Protein AF-A0A7Y5SPJ8-F1 (afdb_monomer_lite)

Structure (mmCIF, N/CA/C/O backbone):
data_AF-A0A7Y5SPJ8-F1
#
_entry.id   AF-A0A7Y5SPJ8-F1
#
loop_
_atom_site.group_PDB
_atom_site.id
_atom_site.type_symbol
_atom_site.label_atom_id
_atom_site.label_alt_id
_atom_site.label_comp_id
_atom_site.label_asym_id
_atom_site.label_entity_id
_atom_site.label_seq_id
_atom_site.pdbx_PDB_ins_code
_atom_site.Cartn_x
_atom_site.Cartn_y
_atom_site.Cartn_z
_atom_site.occupancy
_atom_site.B_iso_or_equiv
_atom_site.auth_seq_id
_atom_site.auth_comp_id
_atom_site.auth_asym_id
_atom_site.auth_atom_id
_atom_site.pdbx_PDB_model_num
ATOM 1 N N . MET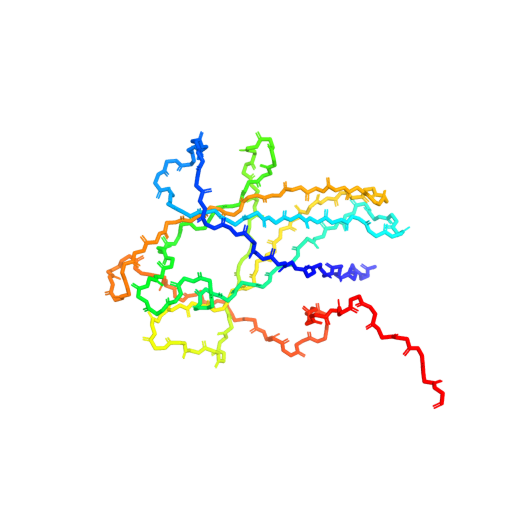 A 1 1 ? 21.057 -18.668 -8.457 1.00 32.62 1 MET A N 1
ATOM 2 C CA . MET A 1 1 ? 21.311 -17.217 -8.561 1.00 32.62 1 MET A CA 1
ATOM 3 C C . MET A 1 1 ? 20.341 -16.537 -7.624 1.00 32.62 1 MET A C 1
ATOM 5 O O . MET A 1 1 ? 19.146 -16.600 -7.867 1.00 32.62 1 MET A O 1
ATOM 9 N N . ASN A 1 2 ? 20.840 -16.009 -6.510 1.00 28.38 2 ASN A N 1
ATOM 10 C CA . ASN A 1 2 ? 20.003 -15.339 -5.521 1.00 28.38 2 ASN A CA 1
ATOM 11 C C . ASN A 1 2 ? 19.650 -13.956 -6.072 1.00 28.38 2 ASN A C 1
ATOM 13 O O . ASN A 1 2 ? 20.539 -13.125 -6.246 1.00 28.38 2 ASN A O 1
ATOM 17 N N . ALA A 1 3 ? 18.377 -13.742 -6.403 1.00 31.25 3 ALA A N 1
ATOM 18 C CA . ALA A 1 3 ? 17.857 -12.425 -6.733 1.00 31.25 3 ALA A CA 1
ATOM 19 C C . ALA A 1 3 ? 17.968 -11.554 -5.474 1.00 31.25 3 ALA A C 1
ATOM 21 O O . ALA A 1 3 ? 17.224 -11.735 -4.513 1.00 31.25 3 ALA A O 1
ATOM 22 N N . LEU A 1 4 ? 18.965 -10.670 -5.441 1.00 33.09 4 LEU A N 1
ATOM 23 C CA . LEU A 1 4 ? 19.094 -9.665 -4.392 1.00 33.09 4 LEU A CA 1
ATOM 24 C C . LEU A 1 4 ? 17.961 -8.645 -4.579 1.00 33.09 4 LEU A C 1
ATOM 26 O O . LEU A 1 4 ? 17.917 -8.019 -5.644 1.00 33.09 4 LEU A O 1
ATOM 30 N N . PRO A 1 5 ? 17.060 -8.459 -3.599 1.00 35.53 5 PRO A N 1
ATOM 31 C CA . PRO A 1 5 ? 16.004 -7.464 -3.715 1.00 35.53 5 PRO A CA 1
ATOM 32 C C . PRO A 1 5 ? 16.637 -6.066 -3.785 1.00 35.53 5 PRO A C 1
ATOM 34 O O . PRO A 1 5 ? 17.363 -5.669 -2.875 1.00 35.53 5 PRO A O 1
ATOM 37 N N . ILE A 1 6 ? 16.394 -5.326 -4.877 1.00 41.75 6 ILE A N 1
ATOM 38 C CA . ILE A 1 6 ? 16.522 -3.864 -4.834 1.00 41.75 6 ILE A CA 1
ATOM 39 C C . ILE A 1 6 ? 15.350 -3.376 -4.012 1.00 41.75 6 ILE A C 1
ATOM 41 O O . ILE A 1 6 ? 14.203 -3.755 -4.243 1.00 41.75 6 ILE A O 1
ATOM 45 N N . VAL A 1 7 ? 15.657 -2.532 -3.047 1.00 39.41 7 VAL A N 1
ATOM 46 C CA . VAL A 1 7 ? 14.674 -1.961 -2.154 1.00 39.41 7 VAL A CA 1
ATOM 47 C C . VAL A 1 7 ? 14.772 -0.469 -2.350 1.00 39.41 7 VAL A C 1
ATOM 49 O O . VAL A 1 7 ? 15.827 0.131 -2.158 1.00 39.41 7 VAL A O 1
ATOM 52 N N . ALA A 1 8 ? 13.679 0.102 -2.820 1.00 38.47 8 ALA A N 1
ATOM 53 C CA . ALA A 1 8 ? 13.618 1.496 -3.180 1.00 38.47 8 ALA A CA 1
ATOM 54 C C . ALA A 1 8 ? 12.732 2.212 -2.150 1.00 38.47 8 ALA A C 1
ATOM 56 O O . ALA A 1 8 ? 11.602 1.805 -1.880 1.00 38.47 8 ALA A O 1
ATOM 57 N N . CYS A 1 9 ? 13.303 3.218 -1.488 1.00 35.97 9 CYS A N 1
ATOM 58 C CA . CYS A 1 9 ? 12.643 4.017 -0.458 1.00 35.97 9 CYS A CA 1
ATOM 59 C C . CYS A 1 9 ? 11.845 5.152 -1.087 1.00 35.97 9 CYS A C 1
ATOM 61 O O . CYS A 1 9 ? 12.416 5.926 -1.850 1.00 35.97 9 CYS A O 1
ATOM 63 N N . PHE A 1 10 ? 10.578 5.329 -0.693 1.00 42.69 10 PHE A N 1
ATOM 64 C CA . PHE A 1 10 ? 9.746 6.404 -1.238 1.00 42.69 10 PHE A CA 1
ATOM 65 C C . PHE A 1 10 ? 9.037 7.235 -0.182 1.00 42.69 10 PHE A C 1
ATOM 67 O O . PHE A 1 10 ? 8.550 6.738 0.834 1.00 42.69 10 PHE A O 1
ATOM 74 N N . LEU A 1 11 ? 8.967 8.527 -0.490 1.00 36.31 11 LEU A N 1
ATOM 75 C CA . LEU A 1 11 ? 8.193 9.536 0.207 1.00 36.31 11 LEU A CA 1
ATOM 76 C C . LEU A 1 11 ? 6.792 9.580 -0.427 1.00 36.31 11 LEU A C 1
ATOM 78 O O . LEU A 1 11 ? 6.661 9.900 -1.606 1.00 36.31 11 LEU A O 1
ATOM 82 N N . ALA A 1 12 ? 5.742 9.273 0.336 1.00 40.31 12 ALA A N 1
ATOM 83 C CA . ALA A 1 12 ? 4.368 9.501 -0.104 1.00 40.31 12 ALA A CA 1
ATOM 84 C C . ALA A 1 12 ? 4.047 11.001 0.016 1.00 40.31 12 ALA A C 1
ATOM 86 O O . ALA A 1 12 ? 3.986 11.536 1.123 1.00 40.31 12 ALA A O 1
ATOM 87 N N . LEU A 1 13 ? 3.845 11.688 -1.110 1.00 43.47 13 LEU A N 1
ATOM 88 C CA . LEU A 1 13 ? 3.396 13.081 -1.145 1.00 43.47 13 LEU A CA 1
ATOM 89 C C . LEU A 1 13 ? 1.986 13.176 -1.741 1.00 43.47 13 LEU A C 1
ATOM 91 O O . LEU A 1 13 ? 1.761 12.807 -2.888 1.00 43.47 13 LEU A O 1
ATOM 95 N N . GLY A 1 14 ? 1.068 13.754 -0.960 1.00 40.06 14 GLY A N 1
ATOM 96 C CA . GLY A 1 14 ? -0.117 14.454 -1.465 1.00 40.06 14 GLY A CA 1
ATOM 97 C C . GLY A 1 14 ? -1.421 13.655 -1.557 1.00 40.06 14 GLY A C 1
ATOM 98 O O . GLY A 1 14 ? -1.705 13.005 -2.558 1.00 40.06 14 GLY A O 1
ATOM 99 N N . LEU A 1 15 ? -2.288 13.849 -0.559 1.00 55.69 15 LEU A N 1
ATOM 100 C CA . LEU A 1 15 ? -3.737 13.638 -0.637 1.00 55.69 15 LEU A CA 1
ATOM 101 C C . LEU A 1 15 ? -4.401 14.902 -1.214 1.00 55.69 15 LEU A C 1
ATOM 103 O O . LEU A 1 15 ? -4.746 15.748 -0.405 1.00 55.69 15 LEU A O 1
ATOM 107 N N . GLN A 1 16 ? -4.575 15.061 -2.541 1.00 44.09 16 GLN A N 1
ATOM 108 C CA . GLN A 1 16 ? -5.626 15.902 -3.185 1.00 44.09 16 GLN A CA 1
ATOM 109 C C . GLN A 1 16 ? -5.847 15.505 -4.671 1.00 44.09 16 GLN A C 1
ATOM 111 O O . GLN A 1 16 ? -4.889 15.255 -5.398 1.00 44.09 16 GLN A O 1
ATOM 116 N N . GLY A 1 17 ? -7.115 15.412 -5.113 1.00 44.31 17 GLY A N 1
ATOM 117 C CA . GLY A 1 17 ? -7.548 14.840 -6.411 1.00 44.31 17 GLY A CA 1
ATOM 118 C C . GLY A 1 17 ? -7.717 15.823 -7.592 1.00 44.31 17 GLY A C 1
ATOM 119 O O . GLY A 1 17 ? -7.836 17.028 -7.379 1.00 44.31 17 GLY A O 1
ATOM 120 N N . PRO A 1 18 ? -7.708 15.309 -8.847 1.00 44.75 18 PRO A N 1
ATOM 121 C CA . PRO A 1 18 ? -8.898 15.284 -9.736 1.00 44.75 18 PRO A CA 1
ATOM 122 C C . PRO A 1 18 ? -9.101 13.877 -10.408 1.00 44.75 18 PRO A C 1
ATOM 124 O O . PRO A 1 18 ? -8.437 12.936 -9.982 1.00 44.75 18 PRO A O 1
ATOM 127 N N . PRO A 1 19 ? -10.055 13.631 -11.349 1.00 46.16 19 PRO A N 1
ATOM 128 C CA . PRO A 1 19 ? -10.818 12.377 -11.449 1.00 46.16 19 PRO A CA 1
ATOM 129 C C . PRO A 1 19 ? -10.112 11.253 -12.224 1.00 46.16 19 PRO A C 1
ATOM 131 O O . PRO A 1 19 ? -10.259 11.114 -13.434 1.00 46.16 19 PRO A O 1
ATOM 134 N N . TRP 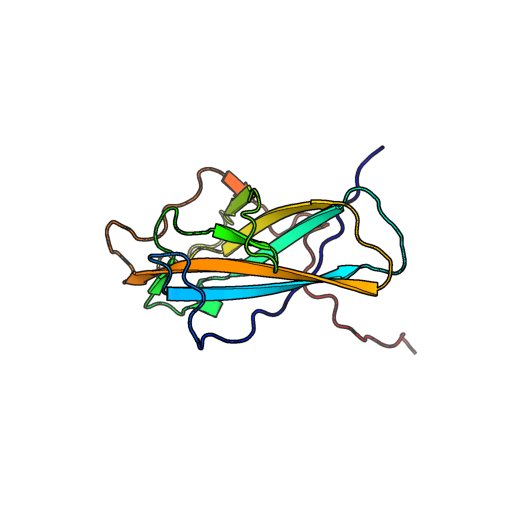A 1 20 ? -9.432 10.366 -11.517 1.00 52.84 20 TRP A N 1
ATOM 135 C CA . TRP A 1 20 ? -9.072 9.038 -12.012 1.00 52.84 20 TRP A CA 1
ATOM 136 C C . TRP A 1 20 ? -9.827 8.048 -11.116 1.00 52.84 20 TRP A C 1
ATOM 138 O O . TRP A 1 20 ? -9.608 7.961 -9.916 1.00 52.84 20 TRP A O 1
ATOM 148 N N . ARG A 1 21 ? -10.873 7.407 -11.644 1.00 51.16 21 ARG A N 1
ATOM 149 C CA . ARG A 1 21 ? -11.765 6.563 -10.836 1.00 51.16 21 ARG A CA 1
ATOM 150 C C . ARG A 1 21 ? -11.309 5.120 -10.932 1.00 51.16 21 ARG A C 1
ATOM 152 O O . ARG A 1 21 ? -11.715 4.423 -11.857 1.00 51.16 21 ARG A O 1
ATOM 159 N N . GLN A 1 22 ? -10.601 4.640 -9.916 1.00 60.31 22 GLN A N 1
ATOM 160 C CA . GLN A 1 22 ? -10.983 3.324 -9.433 1.00 60.31 22 GLN A CA 1
ATOM 161 C C . GLN A 1 22 ? -12.280 3.521 -8.629 1.00 60.31 22 GLN A C 1
ATOM 163 O O . GLN A 1 22 ? -12.271 4.267 -7.644 1.00 60.31 22 GLN A O 1
ATOM 168 N N . PRO A 1 23 ? -13.427 2.974 -9.071 1.00 57.12 23 PRO A N 1
ATOM 169 C CA . PRO A 1 23 ? -14.683 3.158 -8.357 1.00 57.12 23 PRO A CA 1
ATOM 170 C C . PRO A 1 23 ? -14.516 2.707 -6.900 1.00 57.12 23 PRO A C 1
ATOM 172 O O . PRO A 1 23 ? -13.948 1.647 -6.656 1.00 57.12 23 PRO A O 1
ATOM 175 N N . ALA A 1 24 ? -15.008 3.515 -5.958 1.00 70.19 24 ALA A N 1
ATOM 176 C CA . ALA A 1 24 ? -14.965 3.287 -4.508 1.00 70.19 24 ALA A CA 1
ATOM 177 C C . ALA A 1 24 ? -13.647 3.580 -3.756 1.00 70.19 24 ALA A C 1
ATOM 179 O O . ALA A 1 24 ? -13.629 3.368 -2.547 1.00 70.19 24 ALA A O 1
ATOM 180 N N . CYS A 1 25 ? -12.594 4.112 -4.390 1.00 81.44 25 CYS A N 1
ATOM 181 C CA . CYS A 1 25 ? -11.410 4.612 -3.666 1.00 81.44 25 CYS A CA 1
ATOM 182 C C . CYS A 1 25 ? -11.508 6.123 -3.394 1.00 81.44 25 CYS A C 1
ATOM 184 O O . CYS A 1 25 ? -12.004 6.875 -4.234 1.00 81.44 25 CYS A O 1
ATOM 186 N N . ASP A 1 26 ? -11.031 6.561 -2.230 1.00 86.81 26 ASP A N 1
ATOM 187 C CA . ASP A 1 26 ? -10.986 7.970 -1.805 1.00 86.81 26 ASP A CA 1
ATOM 188 C C . ASP A 1 26 ? -9.549 8.482 -1.600 1.00 86.81 26 ASP A C 1
ATOM 190 O O . ASP A 1 26 ? -9.338 9.690 -1.489 1.00 86.81 26 ASP A O 1
ATOM 194 N N . CYS A 1 27 ? -8.561 7.582 -1.619 1.00 87.69 27 CYS A N 1
ATOM 195 C CA . CYS A 1 27 ? -7.149 7.886 -1.437 1.00 87.69 27 CYS A CA 1
ATOM 196 C C . CYS A 1 27 ? -6.290 7.321 -2.576 1.00 87.69 27 CYS A C 1
ATOM 198 O O . CYS A 1 27 ? -6.578 6.262 -3.144 1.00 87.69 27 CYS A O 1
ATOM 200 N N . ARG A 1 28 ? -5.188 8.026 -2.868 1.00 88.44 28 ARG A N 1
ATOM 201 C CA . ARG A 1 28 ? -4.099 7.568 -3.737 1.00 88.44 28 ARG A CA 1
ATOM 202 C C . ARG A 1 28 ? -2.759 7.944 -3.149 1.00 88.44 28 ARG A C 1
ATOM 204 O O . ARG A 1 28 ? -2.564 9.085 -2.744 1.00 88.44 28 ARG A O 1
ATOM 211 N N . VAL A 1 29 ? -1.828 7.007 -3.220 1.00 87.25 29 VAL A N 1
ATOM 212 C CA . VAL A 1 29 ? -0.402 7.249 -3.026 1.00 87.25 29 VAL A CA 1
ATOM 213 C C . VAL A 1 29 ? 0.304 6.980 -4.348 1.00 87.25 29 VAL A C 1
ATOM 215 O O . VAL A 1 29 ? 0.135 5.921 -4.948 1.00 87.25 29 VAL A O 1
ATOM 218 N N . GLU A 1 30 ? 1.065 7.958 -4.827 1.00 87.44 30 GLU A N 1
ATOM 219 C CA . GLU A 1 30 ? 1.965 7.765 -5.960 1.00 87.44 30 GLU A CA 1
ATOM 220 C C . GLU A 1 30 ? 3.272 7.138 -5.477 1.00 87.44 30 GLU A C 1
ATOM 222 O O . GLU A 1 30 ? 3.833 7.555 -4.464 1.00 87.44 30 GLU A O 1
ATOM 227 N N . ILE A 1 31 ? 3.738 6.125 -6.200 1.00 86.56 31 ILE A N 1
ATOM 228 C CA . ILE A 1 31 ? 4.994 5.436 -5.936 1.00 86.56 31 ILE A CA 1
ATOM 229 C C . ILE A 1 31 ? 5.835 5.535 -7.203 1.00 86.56 31 ILE A C 1
ATOM 231 O O . ILE A 1 31 ? 5.486 4.946 -8.225 1.00 86.56 31 ILE A O 1
ATOM 235 N N . ARG A 1 32 ? 6.943 6.270 -7.139 1.00 83.75 32 ARG A N 1
ATOM 236 C CA . ARG A 1 32 ? 7.872 6.443 -8.259 1.00 83.75 32 ARG A CA 1
ATOM 237 C C . ARG A 1 32 ? 9.142 5.665 -7.994 1.00 83.75 32 ARG A C 1
ATOM 239 O O . ARG A 1 32 ? 9.848 6.048 -7.084 1.00 83.75 32 ARG A O 1
ATOM 246 N N . VAL A 1 33 ? 9.447 4.646 -8.788 1.00 81.44 33 VAL A N 1
ATOM 247 C CA . VAL A 1 33 ? 10.720 3.916 -8.731 1.00 81.44 33 VAL A CA 1
ATOM 248 C C . VAL A 1 33 ? 11.642 4.429 -9.824 1.00 81.44 33 VAL A C 1
ATOM 250 O O . VAL A 1 33 ? 11.238 4.484 -10.983 1.00 81.44 33 VAL A O 1
ATOM 253 N N . GLU A 1 34 ? 12.875 4.749 -9.451 1.00 80.38 34 GLU A N 1
ATOM 254 C CA . GLU A 1 34 ? 13.951 5.083 -10.382 1.00 80.38 34 GLU A CA 1
ATOM 255 C C . GLU A 1 34 ? 14.911 3.891 -10.499 1.00 80.38 34 GLU A C 1
ATOM 257 O O . GLU A 1 34 ? 15.305 3.293 -9.492 1.00 80.38 34 GLU A O 1
ATOM 262 N N . GLY A 1 35 ? 15.254 3.514 -11.731 1.00 71.94 35 GLY A N 1
ATOM 263 C CA . GLY A 1 35 ? 16.268 2.500 -12.006 1.00 71.94 35 GLY A CA 1
ATOM 264 C C . GLY A 1 35 ? 17.667 2.986 -11.625 1.00 71.94 35 GLY A C 1
ATOM 265 O O . GLY A 1 35 ? 18.063 4.097 -11.976 1.00 71.94 35 GLY A O 1
ATOM 266 N N . ASP A 1 36 ? 18.439 2.143 -10.939 1.00 73.62 36 ASP A N 1
ATOM 267 C CA . ASP A 1 36 ? 19.811 2.470 -10.550 1.00 73.62 36 ASP A CA 1
ATOM 268 C C . ASP A 1 36 ? 20.809 2.341 -11.729 1.00 73.62 36 ASP A C 1
ATOM 270 O O . ASP A 1 36 ? 20.453 2.093 -12.886 1.00 73.62 36 ASP A O 1
ATOM 274 N N . LEU A 1 37 ? 22.102 2.546 -11.447 1.00 67.94 37 LEU A N 1
ATOM 275 C CA . LEU A 1 37 ? 23.184 2.414 -12.434 1.00 67.94 37 LEU A CA 1
ATOM 276 C C . LEU A 1 37 ? 23.303 0.996 -13.025 1.00 67.94 37 LEU A C 1
ATOM 278 O O . LEU A 1 37 ? 23.925 0.813 -14.080 1.00 67.94 37 LEU A O 1
ATOM 282 N N . TYR A 1 38 ? 22.744 -0.010 -12.356 1.00 65.12 38 TYR A N 1
ATOM 283 C CA . TYR A 1 38 ? 22.809 -1.401 -12.754 1.00 65.12 38 TYR A CA 1
ATOM 284 C C . TYR A 1 38 ? 21.549 -1.787 -13.521 1.00 65.12 38 TYR A C 1
ATOM 286 O O . TYR A 1 38 ? 20.416 -1.649 -13.078 1.00 65.12 38 TYR A O 1
ATOM 294 N N . HIS A 1 39 ? 21.760 -2.349 -14.705 1.00 58.59 39 HIS A N 1
ATOM 295 C CA . HIS A 1 39 ? 20.660 -2.922 -15.465 1.00 58.59 39 HIS A CA 1
ATOM 296 C C . HIS A 1 39 ? 20.255 -4.265 -14.842 1.00 58.59 39 HIS A C 1
ATOM 298 O O . HIS A 1 39 ? 21.115 -5.091 -14.521 1.00 58.59 39 HIS A O 1
ATOM 304 N N . ARG A 1 40 ? 18.947 -4.466 -14.652 1.00 67.06 40 ARG A N 1
ATOM 305 C CA . ARG A 1 40 ? 18.364 -5.710 -14.139 1.00 67.06 40 ARG A CA 1
ATOM 306 C C . ARG A 1 40 ? 17.097 -6.049 -14.921 1.00 67.06 40 ARG A C 1
ATOM 308 O O . ARG A 1 40 ? 16.214 -5.210 -15.084 1.00 67.06 40 ARG A O 1
ATOM 315 N N . ASP A 1 41 ? 17.020 -7.287 -15.403 1.00 67.75 41 ASP A N 1
ATOM 316 C CA . ASP A 1 41 ? 15.913 -7.750 -16.253 1.00 67.75 41 ASP A CA 1
ATOM 317 C C . ASP A 1 41 ? 14.669 -8.195 -15.469 1.00 67.75 41 ASP A 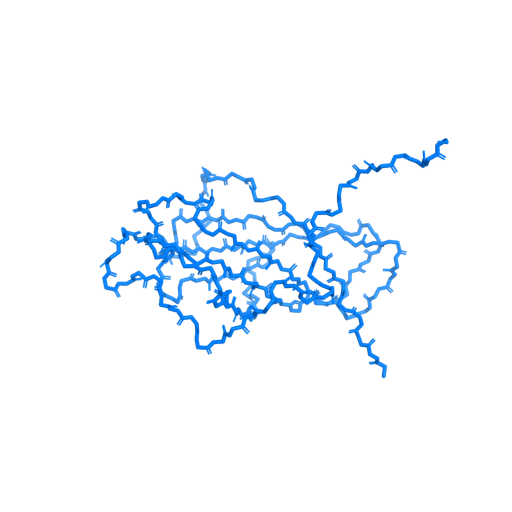C 1
ATOM 319 O O . ASP A 1 41 ? 13.576 -8.218 -16.031 1.00 67.75 41 ASP A O 1
ATOM 323 N N . ASP A 1 42 ? 14.815 -8.515 -14.181 1.00 76.25 42 ASP A N 1
ATOM 324 C CA . ASP A 1 42 ? 13.709 -8.912 -13.307 1.00 76.25 42 ASP A CA 1
ATOM 325 C C . ASP A 1 42 ? 13.860 -8.252 -11.936 1.00 76.25 42 ASP A C 1
ATOM 327 O O . ASP A 1 42 ? 14.663 -8.669 -11.093 1.00 76.25 42 ASP A O 1
ATOM 331 N N . CYS A 1 43 ? 13.123 -7.159 -11.752 1.00 78.31 43 CYS A N 1
ATOM 332 C CA . CYS A 1 43 ? 13.090 -6.416 -10.510 1.00 78.31 43 CYS A CA 1
ATOM 333 C C . CYS A 1 43 ? 11.757 -6.625 -9.796 1.00 78.31 43 CYS A C 1
ATOM 335 O O . CYS A 1 43 ? 10.671 -6.619 -10.385 1.00 78.31 43 CYS A O 1
ATOM 337 N N . ARG A 1 44 ? 11.866 -6.718 -8.473 1.00 84.31 44 ARG A N 1
ATOM 338 C CA . ARG A 1 44 ? 10.750 -6.640 -7.543 1.00 84.31 44 ARG A CA 1
ATOM 339 C C . ARG A 1 44 ? 10.850 -5.316 -6.805 1.00 84.31 44 ARG A C 1
ATOM 341 O O . ARG A 1 44 ? 11.880 -5.031 -6.202 1.00 84.31 44 ARG A O 1
ATOM 348 N N . ALA A 1 45 ? 9.782 -4.534 -6.843 1.00 84.94 45 ALA A N 1
ATOM 349 C CA . ALA A 1 45 ? 9.666 -3.330 -6.039 1.00 84.94 45 ALA A CA 1
ATOM 350 C C . ALA A 1 45 ? 9.094 -3.690 -4.665 1.00 84.94 45 ALA A C 1
ATOM 352 O O . ALA A 1 45 ? 8.230 -4.564 -4.550 1.00 84.94 45 ALA A O 1
ATOM 353 N N . VAL A 1 46 ? 9.595 -3.022 -3.626 1.00 85.75 46 VAL A N 1
ATOM 354 C CA . VAL A 1 46 ? 9.163 -3.204 -2.238 1.00 85.75 46 VAL A CA 1
ATOM 355 C C . VAL A 1 46 ? 9.020 -1.835 -1.590 1.00 85.75 46 VAL A C 1
ATOM 357 O O . VAL A 1 46 ? 9.946 -1.033 -1.652 1.00 85.75 46 VAL A O 1
ATOM 360 N N . VAL A 1 47 ? 7.880 -1.584 -0.950 1.00 86.25 47 VAL A N 1
ATOM 361 C CA . VAL A 1 47 ? 7.573 -0.336 -0.243 1.00 86.25 47 VAL A CA 1
ATOM 362 C C . VAL A 1 47 ? 6.978 -0.651 1.115 1.00 86.25 47 VAL A C 1
ATOM 364 O O . VAL A 1 47 ? 6.193 -1.582 1.248 1.00 86.25 47 VAL A O 1
ATOM 367 N N . VAL A 1 48 ? 7.328 0.138 2.127 1.00 88.44 48 VAL A N 1
ATOM 368 C CA . VAL A 1 48 ? 6.706 0.069 3.451 1.00 88.44 48 VAL A CA 1
ATOM 369 C C . VAL A 1 48 ? 5.864 1.318 3.660 1.00 88.44 48 VAL A C 1
ATOM 371 O O . VAL A 1 48 ? 6.359 2.433 3.502 1.00 88.44 48 VAL A O 1
ATOM 374 N N . ILE A 1 49 ? 4.596 1.127 4.013 1.00 88.25 49 ILE A N 1
ATOM 375 C CA . ILE A 1 49 ? 3.645 2.202 4.285 1.00 88.25 49 ILE A CA 1
ATOM 376 C C . ILE A 1 49 ? 3.214 2.113 5.742 1.00 88.25 49 ILE A C 1
ATOM 378 O O . ILE A 1 49 ? 2.684 1.098 6.186 1.00 88.25 49 ILE A O 1
ATOM 382 N N . ASP A 1 50 ? 3.429 3.203 6.469 1.00 89.56 50 ASP A N 1
ATOM 383 C CA . ASP A 1 50 ? 2.882 3.430 7.801 1.00 89.56 50 ASP A CA 1
ATOM 384 C C . ASP A 1 50 ? 1.574 4.218 7.649 1.00 89.56 50 ASP A C 1
ATOM 386 O O . ASP A 1 50 ? 1.587 5.425 7.376 1.00 89.56 50 ASP A O 1
ATOM 390 N N . PHE A 1 51 ? 0.438 3.524 7.763 1.00 89.12 51 PHE A N 1
ATOM 391 C CA . PHE A 1 51 ? -0.866 4.158 7.581 1.00 89.12 51 PHE A CA 1
ATOM 392 C C . PHE A 1 51 ? -1.251 5.072 8.745 1.00 89.12 51 PHE A C 1
ATOM 394 O O . PHE A 1 51 ? -2.012 6.012 8.525 1.00 89.12 51 PHE A O 1
ATOM 401 N N . GLU A 1 52 ? -0.692 4.877 9.943 1.00 89.44 52 GLU A N 1
ATOM 402 C CA . GLU A 1 52 ? -0.928 5.786 11.068 1.00 89.44 52 GLU A CA 1
ATOM 403 C C . GLU A 1 52 ? -0.320 7.153 10.767 1.00 89.44 52 GLU A C 1
ATOM 405 O O . GLU A 1 52 ? -0.967 8.183 10.951 1.00 89.44 52 GLU A O 1
ATOM 410 N N . ARG A 1 53 ? 0.900 7.177 10.224 1.00 87.50 53 ARG A N 1
ATOM 411 C CA . ARG A 1 53 ? 1.541 8.428 9.797 1.00 87.50 53 ARG A CA 1
ATOM 412 C C . ARG A 1 53 ? 0.874 9.055 8.576 1.00 87.50 53 ARG A C 1
ATOM 414 O O . ARG A 1 53 ? 0.901 10.277 8.452 1.00 87.50 53 ARG A O 1
ATOM 421 N N . LEU A 1 54 ? 0.310 8.243 7.681 1.00 87.19 54 LEU A N 1
ATOM 422 C CA . LEU A 1 54 ? -0.328 8.721 6.453 1.00 87.19 54 LEU A CA 1
ATOM 423 C C . LEU A 1 54 ? -1.734 9.295 6.689 1.00 87.19 54 LEU A C 1
ATOM 425 O O . LEU A 1 54 ? -2.079 10.315 6.098 1.00 87.19 54 LEU A O 1
ATOM 429 N N . LEU A 1 55 ? -2.551 8.634 7.515 1.00 87.06 55 LEU A N 1
ATOM 430 C CA . LEU A 1 55 ? -3.978 8.939 7.690 1.00 87.06 55 LEU A CA 1
ATOM 431 C C . LEU A 1 55 ? -4.309 9.564 9.052 1.00 87.06 55 LEU A C 1
ATOM 433 O O . LEU A 1 55 ? -5.363 10.188 9.206 1.00 87.06 55 LEU A O 1
ATOM 437 N N . GLY A 1 56 ? -3.424 9.408 10.039 1.00 86.12 56 GLY A N 1
ATOM 438 C CA . GLY A 1 56 ? -3.700 9.744 11.431 1.00 86.12 56 GLY A CA 1
ATOM 439 C C . GLY A 1 56 ? -4.683 8.770 12.100 1.00 86.12 56 GLY A C 1
ATOM 440 O O . GLY A 1 56 ? -5.210 7.855 11.468 1.00 86.12 56 GLY A O 1
ATOM 441 N N . PRO A 1 57 ? -5.007 8.986 13.385 1.00 87.75 57 PRO A N 1
ATOM 442 C CA . PRO A 1 57 ? -5.698 7.986 14.204 1.00 87.75 57 PRO A CA 1
ATOM 443 C C . PRO A 1 57 ? -7.199 7.829 13.903 1.00 87.75 57 PRO A C 1
ATOM 445 O O . PRO A 1 57 ? -7.834 6.896 14.385 1.00 87.75 57 PRO A O 1
ATOM 448 N N . ALA A 1 58 ? -7.804 8.758 13.154 1.00 88.44 58 ALA A N 1
ATOM 449 C CA . ALA A 1 58 ? -9.257 8.811 12.947 1.00 88.44 58 ALA A CA 1
ATOM 450 C C . ALA A 1 58 ? -9.749 7.992 11.741 1.00 88.44 58 ALA A C 1
ATOM 452 O O . ALA A 1 58 ? -10.963 7.825 11.550 1.00 88.44 58 ALA A O 1
ATOM 453 N N . ARG A 1 59 ? -8.831 7.552 10.879 1.00 91.06 59 ARG A N 1
ATOM 454 C CA . ARG A 1 59 ? -9.129 6.857 9.628 1.00 91.06 59 ARG A CA 1
ATOM 455 C C . ARG A 1 59 ? -8.185 5.687 9.454 1.00 91.06 59 ARG A C 1
ATOM 457 O O . ARG A 1 59 ? -7.011 5.796 9.779 1.00 91.06 59 ARG A O 1
ATOM 464 N N . VAL A 1 60 ? -8.722 4.611 8.896 1.00 92.88 60 VAL A N 1
ATOM 465 C CA . VAL A 1 60 ? -7.971 3.410 8.530 1.00 92.88 60 VAL A CA 1
ATOM 466 C C . VAL A 1 60 ? -8.316 2.997 7.103 1.00 92.88 60 VAL A C 1
ATOM 468 O O . VAL A 1 60 ? -9.411 3.326 6.626 1.00 92.88 60 VAL A O 1
ATOM 471 N N . PRO A 1 61 ? -7.433 2.269 6.399 1.00 93.06 61 PRO A N 1
ATOM 472 C CA . PRO A 1 61 ? -7.787 1.666 5.123 1.00 93.06 61 PRO A CA 1
ATOM 473 C C . PRO A 1 61 ? -8.944 0.681 5.303 1.00 93.06 61 PRO A C 1
ATOM 475 O O . PRO A 1 61 ? -9.011 -0.045 6.294 1.00 93.06 61 PRO A O 1
ATOM 478 N N . ALA A 1 62 ? -9.850 0.622 4.335 1.00 92.62 62 ALA A N 1
ATOM 479 C CA . ALA A 1 62 ? -10.897 -0.383 4.322 1.00 92.62 62 ALA A CA 1
ATOM 480 C C . ALA A 1 62 ? -10.310 -1.759 3.975 1.00 92.62 62 ALA A C 1
ATOM 482 O O . ALA A 1 62 ? -9.421 -1.870 3.119 1.00 92.62 62 ALA A O 1
ATOM 483 N N . ALA A 1 63 ? -10.841 -2.812 4.588 1.00 91.06 63 ALA A N 1
ATOM 484 C CA . ALA A 1 63 ? -10.454 -4.190 4.329 1.00 91.06 63 ALA A CA 1
ATOM 485 C C . ALA A 1 63 ? -10.532 -4.522 2.828 1.00 91.06 63 ALA A C 1
ATOM 487 O O . ALA A 1 63 ? -11.524 -4.230 2.158 1.00 91.06 63 ALA A O 1
ATOM 488 N N . GLY A 1 64 ? -9.460 -5.118 2.295 1.00 89.75 64 GLY A N 1
ATOM 489 C CA . GLY A 1 64 ? -9.384 -5.549 0.895 1.00 89.75 64 GLY A CA 1
ATOM 490 C C . GLY A 1 64 ? -9.410 -4.422 -0.146 1.00 89.75 64 GLY A C 1
ATOM 491 O O . GLY A 1 64 ? -9.615 -4.703 -1.325 1.00 89.75 64 GLY A O 1
ATOM 492 N N . SER A 1 65 ? -9.227 -3.158 0.255 1.00 91.69 65 SER A N 1
ATOM 493 C CA . SER A 1 65 ? -9.338 -2.017 -0.667 1.00 91.69 65 SER A CA 1
ATOM 494 C C . SER A 1 65 ? -8.050 -1.648 -1.404 1.00 91.69 65 SER A C 1
ATOM 496 O O . SER A 1 65 ? -8.123 -0.873 -2.354 1.00 91.69 65 SER A O 1
ATOM 498 N N . LEU A 1 66 ? -6.893 -2.190 -1.005 1.00 93.12 66 LEU A N 1
ATOM 499 C CA . LEU A 1 66 ? -5.616 -1.867 -1.644 1.00 93.12 66 LEU A CA 1
ATOM 500 C C . LEU A 1 66 ? -5.580 -2.383 -3.080 1.00 93.12 66 LEU A C 1
ATOM 502 O O . LEU A 1 66 ? -5.704 -3.585 -3.329 1.00 93.12 66 LEU A O 1
ATOM 506 N N . VAL A 1 67 ? -5.337 -1.480 -4.023 1.00 93.56 67 VAL A N 1
ATOM 507 C CA . VAL A 1 67 ? -5.125 -1.822 -5.426 1.00 93.56 67 VAL A CA 1
ATOM 508 C C . VAL A 1 67 ? -3.973 -1.009 -5.980 1.00 93.56 67 VAL A C 1
ATOM 510 O O . VAL A 1 67 ? -3.974 0.213 -5.912 1.00 93.56 67 VAL A O 1
ATOM 513 N N . LEU A 1 68 ? -2.998 -1.702 -6.559 1.00 93.88 68 LEU A N 1
ATOM 514 C CA . LEU A 1 68 ? -1.892 -1.077 -7.265 1.00 93.88 68 LEU A CA 1
ATOM 515 C C . LEU A 1 68 ? -2.182 -1.057 -8.767 1.00 93.88 68 LEU A C 1
ATOM 517 O O . LEU A 1 68 ? -2.576 -2.080 -9.338 1.00 93.88 68 LEU A O 1
ATOM 521 N N . THR A 1 69 ? -1.953 0.083 -9.412 1.00 93.25 69 THR A N 1
ATOM 522 C CA . THR A 1 69 ? -1.953 0.194 -10.874 1.00 93.25 69 THR A CA 1
ATOM 523 C C . THR A 1 69 ? -0.659 0.805 -11.378 1.00 93.25 69 THR A C 1
ATOM 525 O O . THR A 1 69 ? -0.034 1.599 -10.679 1.00 93.25 69 THR A O 1
ATOM 528 N N . ASP A 1 70 ? -0.268 0.476 -12.603 1.00 91.25 70 ASP A N 1
ATOM 529 C CA . ASP A 1 70 ? 0.740 1.250 -13.328 1.00 91.25 70 ASP A CA 1
ATOM 530 C C . ASP A 1 70 ? 0.172 2.603 -13.811 1.00 91.25 70 ASP A C 1
ATOM 532 O O . ASP A 1 70 ? -1.015 2.913 -13.629 1.00 91.25 70 ASP A O 1
ATOM 536 N N . SER A 1 71 ? 1.031 3.421 -14.419 1.00 86.94 71 SER A N 1
ATOM 537 C CA . SER A 1 71 ? 0.675 4.725 -14.990 1.00 86.94 71 SER A CA 1
ATOM 538 C C . SER A 1 71 ? -0.254 4.644 -16.210 1.00 86.94 71 SER A C 1
ATOM 540 O O . SER A 1 71 ? -0.915 5.630 -16.535 1.00 86.94 71 SER A O 1
ATOM 542 N N . ALA A 1 72 ? -0.351 3.484 -16.867 1.00 87.19 72 ALA A N 1
ATOM 543 C CA . ALA A 1 72 ? -1.303 3.226 -17.946 1.00 87.19 72 ALA A CA 1
ATOM 544 C C . ALA A 1 72 ? -2.684 2.776 -17.421 1.00 87.19 72 ALA A C 1
ATOM 546 O O . ALA A 1 72 ? -3.627 2.639 -18.202 1.00 87.19 72 ALA A O 1
ATOM 547 N N . GLY A 1 73 ? -2.825 2.571 -16.106 1.00 85.75 73 GLY A N 1
ATOM 548 C CA . GLY A 1 73 ? -4.050 2.110 -15.452 1.00 85.75 73 GLY A CA 1
ATOM 549 C C . GLY A 1 73 ? -4.199 0.586 -15.400 1.00 85.75 73 GLY A C 1
ATOM 550 O O . GLY A 1 73 ? -5.251 0.090 -14.991 1.00 85.75 73 GLY A O 1
ATOM 551 N N . GLY A 1 74 ? -3.168 -0.168 -15.787 1.00 90.12 74 GLY A N 1
ATOM 552 C CA . GLY A 1 74 ? -3.125 -1.621 -15.672 1.00 90.12 74 GLY A CA 1
ATOM 553 C C . GLY A 1 74 ? -3.013 -2.056 -14.213 1.00 90.12 74 GLY A C 1
ATOM 554 O O . GLY A 1 74 ? -2.192 -1.533 -13.461 1.00 90.12 74 GLY A O 1
ATOM 555 N N . ARG A 1 75 ? -3.845 -3.014 -13.781 1.00 92.56 75 ARG A N 1
ATOM 556 C CA . ARG A 1 75 ? -3.777 -3.551 -12.414 1.00 92.56 75 ARG A CA 1
ATOM 557 C C . ARG A 1 75 ? -2.529 -4.413 -12.249 1.00 92.56 75 ARG A C 1
ATOM 559 O O . ARG A 1 75 ? -2.295 -5.326 -13.037 1.00 92.56 75 ARG A O 1
ATOM 566 N N . VAL A 1 76 ? -1.795 -4.168 -11.171 1.00 93.69 76 VAL A N 1
ATOM 567 C CA . VAL A 1 76 ? -0.577 -4.898 -10.820 1.00 93.69 76 VAL A CA 1
ATOM 568 C C . VAL A 1 76 ? -0.871 -5.860 -9.673 1.00 93.69 76 VAL A C 1
ATOM 570 O O . VAL A 1 76 ? -1.583 -5.522 -8.724 1.00 93.69 76 VAL A O 1
ATOM 573 N N . ALA A 1 77 ? -0.344 -7.082 -9.772 1.00 94.25 77 ALA A N 1
ATOM 574 C CA . ALA A 1 77 ? -0.427 -8.060 -8.695 1.00 94.25 77 ALA A CA 1
ATOM 575 C C . ALA A 1 77 ? 0.408 -7.581 -7.499 1.00 94.25 77 ALA A C 1
ATOM 577 O O . ALA A 1 77 ? 1.607 -7.340 -7.631 1.00 94.25 77 ALA A O 1
ATOM 578 N N . LEU A 1 78 ? -0.254 -7.431 -6.353 1.00 93.00 78 LEU A N 1
ATOM 579 C CA . LEU A 1 78 ? 0.307 -6.866 -5.135 1.00 93.00 78 LEU A CA 1
ATOM 580 C C . LEU A 1 78 ? 0.359 -7.941 -4.052 1.00 93.00 78 LEU A C 1
ATOM 582 O O . LEU A 1 78 ? -0.670 -8.513 -3.698 1.00 93.00 78 LEU A O 1
ATOM 586 N N . GLU A 1 79 ? 1.550 -8.182 -3.522 1.00 92.25 79 GLU A N 1
ATOM 587 C CA . GLU A 1 79 ? 1.773 -8.945 -2.297 1.00 92.25 79 GLU A CA 1
ATOM 588 C C . GLU A 1 79 ? 1.845 -7.957 -1.126 1.00 92.25 79 GLU A C 1
ATOM 590 O O . GLU A 1 79 ? 2.442 -6.882 -1.251 1.00 92.25 79 GLU A O 1
ATOM 595 N N . ALA A 1 80 ? 1.233 -8.301 0.004 1.00 91.56 80 ALA A N 1
ATOM 596 C CA . ALA A 1 80 ? 1.204 -7.457 1.190 1.00 91.56 80 ALA A CA 1
ATOM 597 C C . ALA A 1 80 ? 1.481 -8.292 2.441 1.00 91.56 80 ALA A C 1
ATOM 599 O O . ALA A 1 80 ? 0.966 -9.396 2.567 1.00 91.56 80 ALA A O 1
ATOM 600 N N . ALA A 1 81 ? 2.247 -7.738 3.374 1.00 90.69 81 ALA A N 1
ATOM 601 C CA . ALA A 1 81 ? 2.463 -8.300 4.704 1.00 90.69 81 ALA A CA 1
ATOM 602 C C . ALA A 1 81 ? 2.334 -7.188 5.753 1.00 90.69 81 ALA A C 1
ATOM 604 O O . ALA A 1 81 ? 2.616 -6.029 5.445 1.00 90.69 81 ALA A O 1
ATOM 605 N N . GLU A 1 82 ? 1.965 -7.525 6.990 1.00 90.50 82 GLU A N 1
ATOM 606 C CA . GLU A 1 82 ? 1.826 -6.571 8.105 1.00 90.50 82 GLU A CA 1
ATOM 607 C C . GLU A 1 82 ? 2.946 -6.728 9.151 1.00 90.50 82 GLU A C 1
ATOM 609 O O . GLU A 1 82 ? 3.449 -7.830 9.371 1.00 90.50 82 GLU A O 1
ATOM 614 N N . ASP A 1 83 ? 3.359 -5.632 9.794 1.00 88.25 83 ASP A N 1
ATOM 615 C CA . ASP A 1 83 ? 4.328 -5.683 10.893 1.00 88.25 83 ASP A CA 1
ATOM 616 C C . ASP A 1 83 ? 3.622 -6.214 12.145 1.00 88.25 83 ASP A C 1
ATOM 618 O O . ASP A 1 83 ? 2.737 -5.561 12.703 1.00 88.25 83 ASP A O 1
ATOM 622 N N . SER A 1 84 ? 4.005 -7.401 12.618 1.00 81.50 84 SER A N 1
ATOM 623 C CA . SER A 1 84 ? 3.355 -7.988 13.793 1.00 81.50 84 SER A CA 1
ATOM 624 C C . SER A 1 84 ? 3.701 -7.286 15.098 1.00 81.50 84 SER A C 1
ATOM 626 O O . SER A 1 84 ? 3.037 -7.550 16.095 1.00 81.50 84 SER A O 1
ATOM 628 N N . ARG A 1 85 ? 4.776 -6.492 15.135 1.00 81.56 85 ARG A N 1
ATOM 629 C CA . ARG A 1 85 ? 5.284 -5.857 16.358 1.00 81.56 85 ARG A CA 1
ATOM 630 C C . ARG A 1 85 ? 4.658 -4.489 16.588 1.00 81.56 85 ARG A C 1
ATOM 632 O O . ARG A 1 85 ? 4.651 -4.007 17.720 1.00 81.56 85 ARG A O 1
ATOM 639 N N . VAL A 1 86 ? 4.144 -3.861 15.533 1.00 80.62 86 VAL A N 1
ATOM 640 C CA . VAL A 1 86 ? 3.531 -2.538 15.611 1.00 80.62 86 VAL A CA 1
ATOM 641 C C . VAL A 1 86 ? 2.018 -2.673 15.698 1.00 80.62 86 VAL A C 1
ATOM 643 O O . VAL A 1 86 ? 1.361 -3.197 14.804 1.00 80.62 86 VAL A O 1
ATOM 646 N N . HIS A 1 87 ? 1.458 -2.154 16.788 1.00 71.75 87 HIS A N 1
ATOM 647 C CA . HIS A 1 87 ? 0.019 -2.104 17.007 1.00 71.75 87 HIS A CA 1
ATOM 648 C C . HIS A 1 87 ? -0.393 -0.681 17.349 1.00 71.75 87 HIS A C 1
ATOM 650 O O . HIS A 1 87 ? -0.234 -0.227 18.484 1.00 71.75 87 HIS A O 1
ATOM 656 N N . HIS A 1 88 ? -0.938 0.028 16.368 1.00 79.31 88 HIS A N 1
ATOM 657 C CA . HIS A 1 88 ? -1.553 1.319 16.629 1.00 79.31 88 HIS A CA 1
ATOM 658 C C . HIS A 1 88 ? -2.943 1.113 17.235 1.00 79.31 88 HIS A C 1
ATOM 660 O O . HIS A 1 88 ? -3.735 0.308 16.747 1.00 79.31 88 HIS A O 1
ATOM 666 N N . GLY A 1 89 ? -3.261 1.867 18.291 1.00 77.38 89 GLY A N 1
ATO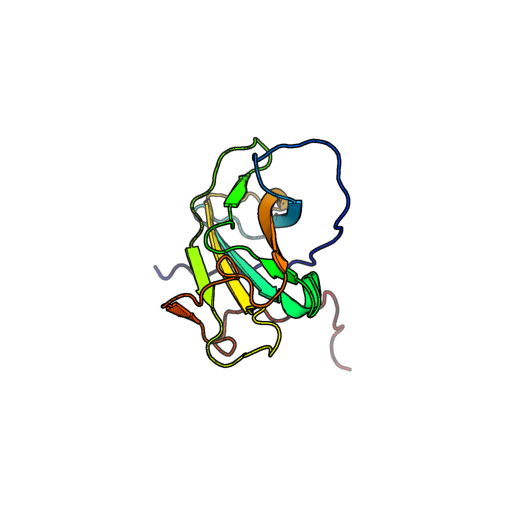M 667 C CA . GLY A 1 89 ? -4.582 1.815 18.933 1.00 77.38 89 GLY A CA 1
ATOM 668 C C . GLY A 1 89 ? -5.734 2.255 18.017 1.00 77.38 89 GLY A C 1
ATOM 669 O O . GLY A 1 89 ? -6.884 1.924 18.284 1.00 77.38 89 GLY A O 1
ATOM 670 N N . SER A 1 90 ? -5.426 2.962 16.928 1.00 82.25 90 SER A N 1
ATOM 671 C CA . SER A 1 90 ? -6.351 3.353 15.856 1.00 82.25 90 SER A CA 1
ATOM 672 C C . SER A 1 90 ? -6.765 2.195 14.940 1.00 82.25 90 SER A C 1
ATOM 674 O O . SER A 1 90 ? -7.763 2.304 14.232 1.00 82.25 90 SER A O 1
ATOM 676 N N . GLY A 1 91 ? -6.003 1.095 14.924 1.00 83.56 91 GLY A N 1
ATOM 677 C CA . GLY A 1 91 ? -6.150 0.016 13.946 1.00 83.56 91 GLY A CA 1
ATOM 678 C C . GLY A 1 91 ? -5.438 0.268 12.612 1.00 83.56 91 GLY A C 1
ATOM 679 O O . GLY A 1 91 ? -5.574 -0.547 11.702 1.00 83.56 91 GLY A O 1
ATOM 680 N N . ASN A 1 92 ? -4.672 1.357 12.475 1.00 89.50 92 ASN A N 1
ATOM 681 C CA . ASN A 1 92 ? -3.824 1.545 11.300 1.00 89.50 92 ASN A CA 1
ATOM 682 C C . ASN A 1 92 ? -2.663 0.540 11.286 1.00 89.50 92 ASN A C 1
ATOM 684 O O . ASN A 1 92 ? -1.978 0.391 12.301 1.00 89.50 92 ASN A O 1
ATOM 688 N N . PRO A 1 93 ? -2.402 -0.124 10.149 1.00 89.81 93 PRO A N 1
ATOM 689 C CA . PRO A 1 93 ? -1.285 -1.048 10.023 1.00 89.81 93 PRO A CA 1
ATOM 690 C C . PRO A 1 93 ? -0.012 -0.353 9.523 1.00 89.81 93 PRO A C 1
ATOM 692 O O . PRO A 1 93 ? -0.053 0.666 8.826 1.00 89.81 93 PRO A O 1
ATOM 695 N N . VAL A 1 94 ? 1.131 -0.981 9.791 1.00 89.75 94 VAL A N 1
ATOM 696 C CA . VAL A 1 94 ? 2.333 -0.799 8.972 1.00 89.75 94 VAL A CA 1
ATOM 697 C C . VAL A 1 94 ? 2.400 -1.981 8.013 1.00 89.75 94 VAL A C 1
ATOM 699 O O . VAL A 1 94 ? 2.395 -3.131 8.450 1.00 89.75 94 VAL A O 1
ATOM 702 N N . VAL A 1 95 ? 2.427 -1.707 6.708 1.00 89.12 95 VAL A N 1
ATOM 703 C CA . VAL A 1 95 ? 2.317 -2.727 5.656 1.00 89.12 95 VAL A CA 1
ATOM 704 C C . VAL A 1 95 ? 3.523 -2.666 4.733 1.00 89.12 95 VAL A C 1
ATOM 706 O O . VAL A 1 95 ? 3.876 -1.599 4.231 1.00 89.12 95 VAL A O 1
ATOM 709 N N . ARG A 1 96 ? 4.123 -3.823 4.455 1.00 90.25 96 ARG A N 1
ATOM 710 C CA . ARG A 1 96 ? 5.073 -3.999 3.360 1.00 90.25 96 ARG A CA 1
ATOM 711 C C . ARG A 1 96 ? 4.317 -4.460 2.127 1.00 90.25 96 ARG A C 1
ATOM 713 O O . ARG A 1 96 ? 3.686 -5.510 2.145 1.00 90.25 96 ARG A O 1
ATOM 720 N N . LEU A 1 97 ? 4.435 -3.692 1.061 1.00 91.00 97 LEU A N 1
ATOM 721 C CA . LEU A 1 97 ? 3.892 -3.971 -0.253 1.00 91.00 97 LEU A CA 1
ATOM 722 C C . LEU A 1 97 ? 5.017 -4.393 -1.187 1.00 91.00 97 LEU A C 1
ATOM 724 O O . LEU A 1 97 ? 6.061 -3.744 -1.220 1.00 91.00 97 LEU A O 1
ATOM 728 N N . SER A 1 98 ? 4.806 -5.446 -1.968 1.00 90.44 98 SER A N 1
ATOM 729 C CA . SER A 1 98 ? 5.739 -5.841 -3.018 1.00 90.44 98 SER A CA 1
ATOM 730 C C . SER A 1 98 ? 5.038 -6.295 -4.285 1.00 90.44 98 SER A C 1
ATOM 732 O O . SER A 1 98 ? 3.971 -6.900 -4.242 1.00 90.44 98 SER A O 1
ATOM 734 N N . TRP A 1 99 ? 5.648 -6.007 -5.428 1.00 92.50 99 TRP A N 1
ATOM 735 C CA . TRP A 1 99 ? 5.142 -6.409 -6.736 1.00 92.50 99 TRP A CA 1
ATOM 736 C C . TRP A 1 99 ? 6.293 -6.595 -7.715 1.00 92.50 99 TRP A C 1
ATOM 738 O O . TRP A 1 99 ? 7.383 -6.047 -7.537 1.00 92.50 99 TRP A O 1
ATOM 748 N N . GLN A 1 100 ? 6.043 -7.367 -8.770 1.00 90.12 100 GLN A N 1
ATOM 749 C CA . GLN A 1 100 ? 6.980 -7.447 -9.882 1.00 90.12 100 GLN A CA 1
ATOM 750 C C . GLN A 1 100 ? 6.912 -6.153 -10.683 1.00 90.12 100 GLN A C 1
ATOM 752 O O . GLN A 1 100 ? 5.848 -5.790 -11.188 1.00 90.12 100 GLN A O 1
ATOM 757 N N . CYS A 1 101 ? 8.039 -5.453 -10.793 1.00 84.94 101 CYS A N 1
ATOM 758 C CA . CYS A 1 101 ? 8.161 -4.311 -11.689 1.00 84.94 101 CYS A CA 1
ATOM 759 C C . CYS A 1 101 ? 8.783 -4.703 -13.032 1.00 84.94 101 CYS A C 1
ATOM 761 O O . CYS A 1 101 ? 8.644 -3.939 -13.980 1.00 84.94 101 CYS A O 1
ATOM 763 N N . GLY A 1 102 ? 9.377 -5.896 -13.153 1.00 84.81 102 GLY A N 1
ATOM 764 C CA . GLY A 1 102 ? 10.019 -6.358 -14.383 1.00 84.81 102 GLY A CA 1
ATOM 765 C C . GLY A 1 102 ? 11.324 -5.609 -14.645 1.00 84.81 102 GLY A C 1
ATOM 766 O O . GLY A 1 102 ? 11.961 -5.124 -13.713 1.00 84.81 102 GLY A O 1
ATOM 767 N N . ARG A 1 103 ? 11.729 -5.501 -15.911 1.00 84.25 103 ARG A N 1
ATOM 768 C CA . ARG A 1 103 ? 12.940 -4.764 -16.289 1.00 84.25 103 ARG A CA 1
ATOM 769 C C . ARG A 1 103 ? 12.785 -3.275 -15.986 1.00 84.25 103 ARG A C 1
ATOM 771 O O . ARG A 1 103 ? 11.765 -2.691 -16.349 1.00 84.25 103 ARG A O 1
ATOM 778 N N . LEU A 1 104 ? 13.810 -2.683 -15.382 1.00 81.56 104 LEU A N 1
ATOM 779 C CA . LEU A 1 104 ? 13.994 -1.236 -15.260 1.00 81.56 104 LEU A CA 1
ATOM 780 C C . LEU A 1 104 ? 15.309 -0.873 -15.952 1.00 81.56 104 LEU A C 1
ATOM 782 O O . LEU A 1 104 ? 16.363 -1.422 -15.613 1.00 81.56 104 LEU A O 1
ATOM 786 N N . ASP A 1 105 ? 15.242 0.000 -16.954 1.00 81.75 105 ASP A N 1
ATOM 787 C CA . ASP A 1 105 ? 16.445 0.540 -17.582 1.00 81.75 105 ASP A CA 1
ATOM 788 C C . ASP A 1 105 ? 17.130 1.559 -16.653 1.00 81.75 105 ASP A C 1
ATOM 790 O O . ASP A 1 105 ? 16.562 2.043 -15.672 1.00 81.75 105 ASP A O 1
ATOM 794 N N . ARG A 1 106 ? 18.399 1.868 -16.939 1.00 81.00 106 ARG A N 1
ATOM 795 C CA . ARG A 1 106 ? 19.181 2.800 -16.115 1.00 81.00 106 ARG A CA 1
ATOM 796 C C . ARG A 1 106 ? 18.540 4.180 -16.131 1.00 81.00 106 ARG A C 1
ATOM 798 O O . ARG A 1 106 ? 18.310 4.713 -17.219 1.00 81.00 106 ARG A O 1
ATOM 805 N N . PHE A 1 107 ? 18.324 4.753 -14.947 1.00 82.19 107 PHE A N 1
ATOM 806 C CA . PHE A 1 107 ? 17.658 6.048 -14.767 1.00 82.19 107 PHE A CA 1
ATOM 807 C C . PHE A 1 107 ? 16.246 6.098 -15.368 1.00 82.19 107 PHE A C 1
ATOM 809 O O . PHE A 1 107 ? 15.722 7.174 -15.654 1.00 82.19 107 PHE A O 1
ATOM 816 N N . GLU A 1 108 ? 15.630 4.937 -15.611 1.00 83.81 108 GLU A N 1
ATOM 817 C CA . GLU A 1 108 ? 14.229 4.886 -15.989 1.00 83.81 108 GLU A CA 1
ATOM 818 C C . GLU A 1 108 ? 13.378 5.245 -14.774 1.00 83.81 108 GLU A C 1
ATOM 820 O O . GLU A 1 108 ? 13.481 4.621 -13.718 1.00 83.81 108 GLU A O 1
ATOM 825 N N . ASP A 1 109 ? 12.494 6.217 -14.958 1.00 83.25 109 ASP A N 1
ATOM 826 C CA . ASP A 1 109 ? 11.447 6.545 -14.007 1.00 83.25 109 ASP A CA 1
ATOM 827 C C . ASP A 1 109 ? 10.176 5.764 -14.323 1.00 83.25 109 ASP A C 1
ATOM 829 O O . ASP A 1 109 ? 9.574 5.934 -15.388 1.00 83.25 109 ASP A O 1
ATOM 833 N N . ARG A 1 110 ? 9.706 4.967 -13.362 1.00 85.88 110 ARG A N 1
ATOM 834 C CA . ARG A 1 110 ? 8.420 4.278 -13.465 1.00 85.88 110 ARG A CA 1
ATOM 835 C C . ARG A 1 110 ? 7.517 4.625 -12.295 1.00 85.88 110 ARG A C 1
ATOM 837 O O . ARG A 1 110 ? 7.938 4.657 -11.143 1.00 85.88 110 ARG A O 1
ATOM 844 N N . VAL A 1 111 ? 6.252 4.887 -12.605 1.00 87.50 111 VAL A N 1
ATOM 845 C CA . VAL A 1 111 ? 5.252 5.327 -11.631 1.00 87.50 111 VAL A CA 1
ATOM 846 C C . VAL A 1 111 ? 4.141 4.295 -11.516 1.00 87.50 111 VAL A C 1
ATOM 848 O O . VAL A 1 111 ? 3.621 3.802 -12.519 1.00 87.50 111 VAL A O 1
ATOM 851 N N . TRP A 1 112 ? 3.754 4.024 -10.275 1.00 90.56 112 TRP A N 1
ATOM 852 C CA . TRP A 1 112 ? 2.552 3.295 -9.911 1.00 90.56 112 TRP A CA 1
ATOM 853 C C . TRP A 1 112 ? 1.684 4.136 -8.985 1.00 90.56 112 TRP A C 1
ATOM 855 O O . TRP A 1 112 ? 2.142 5.057 -8.305 1.00 90.56 112 TRP A O 1
ATOM 865 N N . HIS A 1 113 ? 0.413 3.772 -8.926 1.00 91.31 113 HIS A N 1
ATOM 866 C CA . HIS A 1 113 ? -0.565 4.389 -8.053 1.00 91.31 113 HIS A CA 1
ATOM 867 C C . HIS A 1 113 ? -1.181 3.318 -7.160 1.00 91.31 113 HIS A C 1
ATOM 869 O O . HIS A 1 113 ? -1.788 2.363 -7.644 1.00 91.31 113 HIS A O 1
ATOM 875 N N . LEU A 1 114 ? -1.009 3.474 -5.848 1.00 93.06 114 LEU A N 1
ATOM 876 C CA . LEU A 1 114 ? -1.718 2.689 -4.850 1.00 93.06 114 LEU A CA 1
ATOM 877 C C . LEU A 1 114 ? -3.021 3.401 -4.504 1.00 93.06 114 LEU A C 1
ATOM 879 O O . LEU A 1 114 ? -3.005 4.495 -3.941 1.00 93.06 114 LEU A O 1
ATOM 883 N N . TYR A 1 115 ? -4.134 2.753 -4.801 1.00 92.44 115 TYR A N 1
ATOM 884 C CA . TYR A 1 115 ? -5.474 3.184 -4.449 1.00 92.44 115 TYR A CA 1
ATOM 885 C C . TYR A 1 115 ? -5.990 2.418 -3.250 1.00 92.44 115 TYR A C 1
ATOM 887 O O . TYR A 1 115 ? -5.720 1.225 -3.096 1.00 92.44 115 TYR A O 1
ATOM 895 N N . PHE A 1 116 ? -6.752 3.111 -2.414 1.00 92.94 116 PHE A N 1
ATOM 896 C CA . PHE A 1 116 ? -7.495 2.491 -1.332 1.00 92.94 116 PHE A CA 1
ATOM 897 C C . PHE A 1 116 ? -8.673 3.363 -0.914 1.00 92.94 116 PHE A C 1
ATOM 899 O O . PHE A 1 116 ? -8.771 4.544 -1.260 1.00 92.94 116 PHE A O 1
ATOM 906 N N . ARG A 1 117 ? -9.591 2.741 -0.181 1.00 93.38 117 ARG A N 1
ATOM 907 C CA . ARG A 1 117 ? -10.709 3.413 0.479 1.00 93.38 117 ARG A CA 1
ATOM 908 C C . ARG A 1 117 ? -10.365 3.602 1.946 1.00 93.38 117 ARG A C 1
ATOM 910 O O . ARG A 1 117 ? -9.744 2.716 2.528 1.00 93.38 117 ARG A O 1
ATOM 917 N N . THR A 1 118 ? -10.831 4.677 2.562 1.00 92.81 118 THR A N 1
ATOM 918 C CA . THR A 1 118 ? -10.744 4.869 4.010 1.00 92.81 118 THR A CA 1
ATOM 919 C C . THR A 1 118 ? -12.102 4.733 4.684 1.00 92.81 118 THR A C 1
ATOM 921 O O . THR A 1 118 ? -13.156 4.984 4.101 1.00 92.81 118 THR A O 1
ATOM 924 N N . VAL A 1 119 ? -12.078 4.302 5.940 1.00 93.00 119 VAL A N 1
ATOM 925 C CA . VAL A 1 119 ? -13.238 4.250 6.836 1.00 93.00 119 VAL A CA 1
ATOM 926 C C . VAL A 1 119 ? -12.847 4.809 8.199 1.00 93.00 119 VAL A C 1
ATOM 928 O O . VAL A 1 119 ? -11.664 5.014 8.483 1.00 93.00 119 VAL A O 1
ATOM 931 N N . ALA A 1 120 ? -13.834 5.102 9.046 1.00 92.38 120 ALA A N 1
ATOM 932 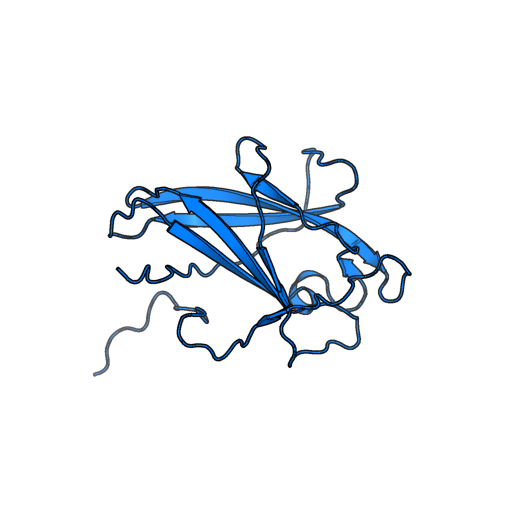C CA . ALA A 1 120 ? -13.550 5.448 10.432 1.00 92.38 120 ALA A CA 1
ATOM 933 C C . ALA A 1 120 ? -12.939 4.245 11.170 1.00 92.38 120 ALA A C 1
ATOM 935 O O . ALA A 1 120 ? -13.260 3.089 10.884 1.00 92.38 120 ALA A O 1
ATOM 936 N N . ALA A 1 121 ? -12.043 4.523 12.116 1.00 88.75 121 ALA A N 1
ATOM 937 C CA . ALA A 1 121 ? -11.494 3.494 12.991 1.00 88.75 121 ALA A CA 1
ATOM 938 C C . ALA A 1 121 ? -12.623 2.775 13.756 1.00 88.75 121 ALA A C 1
ATOM 940 O O . ALA A 1 121 ? -13.543 3.420 14.260 1.00 88.75 121 ALA A O 1
ATOM 941 N N . GLY A 1 122 ? -12.551 1.444 13.840 1.00 87.06 122 GLY A N 1
ATOM 942 C CA . GLY A 1 122 ? -13.547 0.608 14.525 1.00 87.06 122 GLY A CA 1
ATOM 943 C C . GLY A 1 122 ? -14.780 0.219 13.698 1.00 87.06 122 GLY A C 1
ATOM 944 O O . GLY A 1 122 ? -15.597 -0.563 14.180 1.00 87.06 122 GLY A O 1
ATOM 945 N N . GLU A 1 123 ? -14.918 0.709 12.463 1.00 92.25 123 GLU A N 1
ATOM 946 C CA . GLU A 1 123 ? -15.980 0.268 11.549 1.00 92.25 123 GLU A CA 1
ATOM 947 C C . GLU A 1 123 ? -15.817 -1.217 11.152 1.00 92.25 123 GLU A C 1
ATOM 949 O O . GLU A 1 123 ? -14.690 -1.710 11.086 1.00 92.25 123 GLU A O 1
ATOM 954 N N . PRO A 1 124 ? -16.896 -1.951 10.811 1.00 90.38 124 PRO A N 1
ATOM 955 C CA . PRO A 1 124 ? -16.818 -3.374 10.430 1.00 90.38 124 PRO A CA 1
ATOM 956 C C . PRO A 1 124 ? -15.920 -3.671 9.215 1.00 90.38 124 PRO A C 1
ATOM 958 O O . PRO A 1 124 ? -15.384 -4.777 9.066 1.00 90.38 124 PRO A O 1
ATOM 961 N N . ASP A 1 125 ? -15.780 -2.665 8.353 1.00 91.88 125 ASP A N 1
ATOM 962 C CA . ASP A 1 125 ? -14.960 -2.662 7.143 1.00 91.88 125 ASP A CA 1
ATOM 963 C C . ASP A 1 125 ? -13.539 -2.135 7.386 1.00 91.88 125 ASP A C 1
ATOM 965 O O . ASP A 1 125 ? -12.773 -2.015 6.430 1.00 91.88 125 ASP A O 1
ATOM 969 N N . ALA A 1 126 ? -13.179 -1.779 8.622 1.00 91.94 126 ALA A N 1
ATOM 970 C CA . ALA A 1 126 ? -11.824 -1.368 8.969 1.00 91.94 126 ALA A CA 1
ATOM 971 C C . ALA A 1 126 ? -10.807 -2.448 8.586 1.00 91.94 126 ALA A C 1
ATOM 973 O O . ALA A 1 126 ? -11.139 -3.635 8.494 1.00 91.94 126 ALA A O 1
ATOM 974 N N . TRP A 1 127 ? -9.564 -2.016 8.358 1.00 92.25 127 TRP A N 1
ATOM 975 C CA . TRP A 1 127 ? -8.451 -2.893 8.024 1.00 92.25 127 TRP A CA 1
ATOM 976 C C . TRP A 1 127 ? -8.455 -4.145 8.899 1.00 92.25 127 TRP A C 1
ATOM 978 O O . TRP A 1 127 ? -8.515 -4.078 10.128 1.00 92.25 127 TRP A O 1
ATOM 988 N N . ARG A 1 128 ? -8.395 -5.300 8.241 1.00 88.12 128 ARG A N 1
ATOM 989 C CA . ARG A 1 128 ? -8.240 -6.584 8.911 1.00 88.12 128 ARG A CA 1
ATOM 990 C C . ARG A 1 128 ? -6.789 -6.972 8.802 1.00 88.12 128 ARG A C 1
ATOM 992 O O . ARG A 1 128 ? -6.224 -6.887 7.712 1.00 88.12 128 ARG A O 1
ATOM 999 N N . ARG A 1 129 ? -6.225 -7.389 9.933 1.00 85.62 129 ARG A N 1
ATOM 1000 C CA . ARG A 1 129 ? -4.833 -7.811 9.985 1.00 85.62 129 ARG A CA 1
ATOM 1001 C C . ARG A 1 129 ? -4.590 -8.884 8.945 1.00 85.62 129 ARG A C 1
ATOM 1003 O O . ARG A 1 129 ? -5.418 -9.779 8.771 1.00 85.62 129 ARG A O 1
ATOM 1010 N N . LEU A 1 130 ? -3.466 -8.760 8.262 1.00 84.56 130 LEU A N 1
ATOM 1011 C CA . LEU A 1 130 ? -3.008 -9.822 7.388 1.00 84.56 130 LEU A CA 1
ATOM 1012 C C . LEU A 1 130 ? -2.563 -10.996 8.263 1.00 84.56 130 LEU A C 1
ATOM 1014 O O . LEU A 1 130 ? -1.904 -10.797 9.282 1.00 84.56 130 LEU A O 1
ATOM 1018 N N . ASP A 1 131 ? -2.897 -12.217 7.849 1.00 75.75 131 ASP A N 1
ATOM 1019 C CA . ASP A 1 131 ? -2.405 -13.434 8.510 1.00 75.75 131 ASP A CA 1
ATOM 1020 C C . ASP A 1 131 ? -0.877 -13.611 8.320 1.00 75.75 131 ASP A C 1
ATOM 1022 O O . ASP A 1 131 ? -0.259 -14.489 8.921 1.00 75.75 131 ASP A O 1
ATOM 1026 N N . GLU A 1 132 ? -0.249 -12.753 7.505 1.00 75.62 132 GLU A N 1
ATOM 1027 C CA . GLU A 1 132 ? 1.178 -12.741 7.191 1.00 75.62 132 GLU A CA 1
ATOM 1028 C C . GLU A 1 132 ? 1.926 -11.615 7.919 1.00 75.62 132 GLU A C 1
ATOM 1030 O O . GLU A 1 132 ? 1.606 -10.430 7.804 1.00 75.62 132 GLU A O 1
ATOM 1035 N N . THR A 1 133 ? 2.982 -12.003 8.635 1.00 79.69 133 THR A N 1
ATOM 1036 C CA . THR A 1 133 ? 3.861 -11.117 9.406 1.00 79.69 133 THR A CA 1
ATOM 1037 C C . THR A 1 133 ? 5.153 -10.817 8.640 1.00 79.69 133 THR A C 1
ATOM 1039 O O . THR A 1 133 ? 5.809 -11.752 8.177 1.00 79.69 133 THR A O 1
ATOM 1042 N N . PHE A 1 134 ? 5.583 -9.552 8.560 1.00 86.44 134 PHE A N 1
ATOM 1043 C CA . PHE A 1 134 ? 6.955 -9.198 8.164 1.00 86.44 134 PHE A CA 1
ATOM 1044 C C . PHE A 1 134 ? 7.778 -8.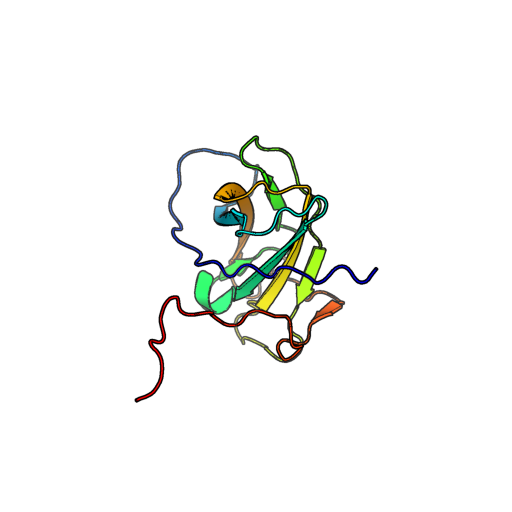674 9.345 1.00 86.44 134 PHE A C 1
ATOM 1046 O O . PHE A 1 134 ? 7.257 -8.015 10.239 1.00 86.44 134 PHE A O 1
ATOM 1053 N N . ASP A 1 135 ? 9.084 -8.960 9.327 1.00 78.06 135 ASP A N 1
ATOM 1054 C CA . ASP A 1 135 ? 10.045 -8.448 10.307 1.00 78.06 135 ASP A CA 1
ATOM 1055 C C . ASP A 1 135 ? 10.811 -7.261 9.727 1.00 78.06 135 ASP A C 1
ATOM 1057 O O . ASP A 1 135 ? 11.566 -7.426 8.764 1.00 78.06 135 ASP A O 1
ATOM 1061 N N . ARG A 1 136 ? 10.621 -6.081 10.327 1.00 68.88 136 ARG A N 1
ATOM 1062 C CA . ARG A 1 136 ? 11.240 -4.820 9.913 1.00 68.88 136 ARG A CA 1
ATOM 1063 C C . ARG A 1 136 ? 12.767 -4.829 10.038 1.00 68.88 136 ARG A C 1
ATOM 1065 O O . ARG A 1 136 ? 13.425 -4.173 9.238 1.00 68.88 136 ARG A O 1
ATOM 1072 N N . ASP A 1 137 ? 13.320 -5.613 10.961 1.00 69.81 137 ASP A N 1
ATOM 1073 C CA . ASP A 1 137 ? 14.765 -5.671 11.225 1.00 69.81 137 ASP A CA 1
ATOM 1074 C C . ASP A 1 137 ? 15.517 -6.593 10.254 1.00 69.81 137 ASP A C 1
ATOM 1076 O O . ASP A 1 137 ? 16.728 -6.783 10.377 1.00 69.81 137 ASP A O 1
ATOM 1080 N N . THR A 1 138 ? 14.821 -7.172 9.270 1.00 61.09 138 THR A N 1
ATOM 1081 C CA . THR A 1 138 ? 15.462 -8.009 8.254 1.00 61.09 138 THR A CA 1
ATOM 1082 C C . THR A 1 138 ? 16.394 -7.144 7.392 1.00 61.09 138 THR A C 1
ATOM 1084 O O . THR A 1 138 ? 15.909 -6.259 6.676 1.00 61.09 138 THR A O 1
ATOM 1087 N N . PRO A 1 139 ? 17.722 -7.385 7.401 1.00 45.84 139 PRO A N 1
ATOM 1088 C CA . PRO A 1 139 ? 18.654 -6.642 6.561 1.00 45.84 139 PRO A CA 1
ATOM 1089 C C . PRO A 1 139 ? 18.282 -6.840 5.086 1.00 45.84 139 PRO A C 1
ATOM 1091 O O . PRO A 1 139 ? 18.151 -7.967 4.610 1.00 45.84 139 PRO A O 1
ATOM 1094 N N . GLY A 1 140 ? 18.057 -5.729 4.383 1.00 50.28 140 GLY A N 1
ATOM 1095 C CA . GLY A 1 140 ? 17.397 -5.709 3.073 1.00 50.28 140 GLY A CA 1
ATOM 1096 C C . GLY A 1 140 ? 16.014 -5.053 3.090 1.00 50.28 140 GLY A C 1
ATOM 1097 O O . GLY A 1 140 ? 15.359 -5.000 2.062 1.00 50.28 140 GLY A O 1
ATOM 1098 N N . LEU A 1 141 ? 15.554 -4.525 4.222 1.00 49.62 141 LEU A N 1
ATOM 1099 C CA . LEU A 1 141 ? 14.469 -3.549 4.281 1.00 49.62 141 LEU A CA 1
ATOM 1100 C C . LEU A 1 141 ? 15.113 -2.172 4.412 1.00 49.62 141 LEU A C 1
ATOM 1102 O O . LEU A 1 141 ? 15.751 -1.876 5.419 1.00 49.62 141 LEU A O 1
ATOM 1106 N N . VAL A 1 142 ? 15.037 -1.351 3.367 1.00 45.97 142 VAL A N 1
ATOM 1107 C CA . VAL A 1 142 ? 15.710 -0.053 3.357 1.00 45.97 142 VAL A CA 1
ATOM 1108 C C . VAL A 1 142 ? 14.914 0.866 4.264 1.00 45.97 142 VAL A C 1
ATOM 1110 O O . VAL A 1 142 ? 13.826 1.345 3.954 1.00 45.97 142 VAL A O 1
ATOM 1113 N N . TYR A 1 143 ? 15.481 1.059 5.443 1.00 40.75 143 TYR A N 1
ATOM 1114 C CA . TYR A 1 143 ? 15.368 2.299 6.168 1.00 40.75 143 TYR A CA 1
ATOM 1115 C C . TYR A 1 143 ? 16.227 3.313 5.425 1.00 40.75 143 TYR A C 1
ATOM 1117 O O . TYR A 1 143 ? 17.416 3.075 5.244 1.00 40.75 143 TYR A O 1
ATOM 1125 N N . ALA A 1 144 ? 15.593 4.395 4.977 1.00 37.34 144 ALA A N 1
ATOM 1126 C CA . ALA A 1 144 ? 16.200 5.678 4.642 1.00 37.34 144 ALA A CA 1
ATOM 1127 C C . ALA A 1 144 ? 17.703 5.631 4.311 1.00 37.34 144 ALA A C 1
ATOM 1129 O O . ALA A 1 144 ? 18.538 5.851 5.185 1.00 37.34 144 ALA A O 1
ATOM 1130 N N . THR A 1 145 ? 18.067 5.442 3.045 1.00 34.28 145 THR A N 1
ATOM 1131 C CA . THR A 1 145 ? 19.342 6.005 2.601 1.00 34.28 145 THR A CA 1
ATOM 1132 C C . THR A 1 145 ? 19.095 7.487 2.387 1.00 34.28 145 THR A C 1
ATOM 1134 O O . THR A 1 145 ? 18.503 7.888 1.383 1.00 34.28 145 THR A O 1
ATOM 1137 N N . SER A 1 146 ? 19.481 8.300 3.374 1.00 34.78 146 SER A N 1
ATOM 1138 C CA . SER A 1 146 ? 19.720 9.712 3.121 1.00 34.78 146 SER A CA 1
ATOM 1139 C C . SER A 1 146 ? 20.669 9.782 1.932 1.00 34.78 146 SER A C 1
ATOM 1141 O O . SER A 1 146 ? 21.780 9.251 1.978 1.00 34.78 146 SER A O 1
ATOM 1143 N N . PHE A 1 147 ? 20.224 10.407 0.850 1.00 43.97 147 PHE A N 1
ATOM 1144 C CA . PHE A 1 147 ? 21.187 11.026 -0.036 1.00 43.97 147 PHE A CA 1
ATOM 1145 C C . PHE A 1 147 ? 22.001 11.988 0.843 1.00 43.97 147 PHE A C 1
ATOM 1147 O O . PHE A 1 147 ? 21.420 12.815 1.542 1.00 43.97 147 PHE A O 1
ATOM 1154 N N . GLU A 1 148 ? 23.319 11.775 0.848 1.00 41.94 148 GLU A N 1
ATOM 1155 C CA . GLU A 1 148 ? 24.370 12.523 1.556 1.00 41.94 148 GLU A CA 1
ATOM 1156 C C . GLU A 1 148 ? 24.618 12.174 3.040 1.00 41.94 148 GLU A C 1
ATOM 1158 O O . GLU A 1 148 ? 24.020 12.719 3.964 1.00 41.94 148 GLU A O 1
ATOM 1163 N N . GLN A 1 149 ? 25.640 11.347 3.274 1.00 39.12 149 GLN A N 1
ATOM 1164 C CA . GLN A 1 149 ? 26.660 11.685 4.270 1.00 39.12 149 GLN A CA 1
ATOM 1165 C C . GLN A 1 149 ? 28.002 11.809 3.534 1.00 39.12 149 GLN A C 1
ATOM 1167 O O . GLN A 1 149 ? 28.442 10.819 2.945 1.00 39.12 149 GLN A O 1
ATOM 1172 N N . PRO A 1 150 ? 28.642 12.991 3.512 1.00 38.84 150 PRO A N 1
ATOM 1173 C CA . PRO A 1 150 ? 30.045 13.107 3.135 1.00 38.84 150 PRO A CA 1
ATOM 1174 C C . PRO A 1 150 ? 30.941 12.383 4.151 1.00 38.84 150 PRO A C 1
ATOM 1176 O O . PRO A 1 150 ? 30.609 12.303 5.334 1.00 38.84 150 PRO A O 1
ATOM 1179 N N . GLU A 1 151 ? 32.049 11.849 3.638 1.00 36.88 151 GLU A N 1
ATOM 1180 C CA . GLU A 1 151 ? 33.047 11.006 4.305 1.00 36.88 151 GLU A CA 1
ATOM 1181 C C . GLU A 1 151 ? 33.673 11.621 5.573 1.00 36.88 151 GLU A C 1
ATOM 1183 O O . GLU A 1 151 ? 33.690 12.843 5.729 1.00 36.88 151 GLU A O 1
ATOM 1188 N N . PRO A 1 152 ? 34.189 10.771 6.483 1.00 46.66 152 PRO A N 1
ATOM 1189 C CA . PRO A 1 152 ? 34.856 11.222 7.697 1.00 46.66 152 PRO A CA 1
ATOM 1190 C C . PRO A 1 152 ? 36.203 11.889 7.387 1.00 46.66 152 PRO A C 1
ATOM 1192 O O . PRO A 1 152 ? 37.007 11.327 6.642 1.00 46.66 152 PRO A O 1
ATOM 1195 N N . ASP A 1 153 ? 36.454 13.021 8.048 1.00 51.47 153 ASP A N 1
ATOM 1196 C CA . ASP A 1 153 ? 37.805 13.513 8.352 1.00 51.47 153 ASP A CA 1
ATOM 1197 C C . ASP A 1 153 ? 38.274 12.969 9.715 1.00 51.47 153 ASP A C 1
ATOM 1199 O O . ASP A 1 153 ? 37.452 12.948 10.667 1.00 51.47 153 ASP A O 1
#

Radius of gyration: 16.47 Å; chains: 1; bounding box: 55×33×37 Å

Secondary structure (DSSP, 8-state):
---PPP----------------TT--EEEEEEEEP-SS-EEEEEEEEEEEHHHHH-TTEEEBTT--EEEETT--EE--EEEEESS---TT-PPEEEEEEEEEEE-TT-EEEEEEEE-EEETT-TTB-PPPS-EE-TTSTTS-----S--PPP-

pLDDT: mean 74.82, std 20.07, range [28.38, 94.25]

Sequence (153 aa):
MNALPIVACFLALGLQGPPWRQPACDCRVEIRVEGDLYHRDDCRAVVVIDFERLLGPARVPAAGSLVLTDSAGGRVALEAAEDSRVHHGSGNPVVRLSWQCGRLDRFEDRVWHLYFRTVAAGEPDAWRRLDETFDRDTPGLVYATSFEQPEPD

Foldseek 3Di:
DDDQADEDEDDFDDDDDDDDDPDQFRDKTKDKDWAAPDWDQKHKYKYKDFVCVVPNLFKAWFAPFKWKAWPVRHTFDKDKAWAPVDDDPSLHTTMMIMGIPGTHDHRRMTMMMITTHMDTRPDPRGYDHDPHHDDCPPPSHDDDPPPDDDDDD